Protein AF-A0A3M1B6L7-F1 (afdb_monomer_lite)

Sequence (62 aa):
AIGPPVNLANRIESLTKKADCNLLISESTYECVKGRVNTKCYKPVSVKGFTDPILVYGVLDE

Secondary structure (DSSP, 8-state):
---HHHHHHHHHHHHHTT---SEEEEHHHHHHHBTTB-EEEPPPB--TT-SSPBPEEEEPP-

Structure (mmCIF, N/CA/C/O backbone):
data_AF-A0A3M1B6L7-F1
#
_entry.id   AF-A0A3M1B6L7-F1
#
loop_
_atom_site.group_PDB
_atom_site.id
_atom_site.type_symbol
_atom_site.label_atom_id
_atom_site.label_alt_id
_atom_site.label_comp_id
_atom_site.label_asym_id
_atom_site.label_entity_id
_atom_site.label_seq_id
_atom_site.pdbx_PDB_ins_code
_atom_site.Cartn_x
_atom_site.Cartn_y
_atom_site.Cartn_z
_atom_site.occupancy
_atom_site.B_iso_or_equiv
_atom_site.auth_seq_id
_atom_site.auth_comp_id
_atom_site.auth_asym_id
_atom_site.auth_atom_id
_atom_site.pdbx_PDB_model_num
ATOM 1 N N . ALA A 1 1 ? 14.436 -27.980 -11.973 1.00 45.78 1 ALA A N 1
ATOM 2 C CA . ALA A 1 1 ? 15.165 -26.742 -11.636 1.00 45.78 1 ALA A CA 1
ATOM 3 C C . ALA A 1 1 ? 14.357 -25.964 -10.604 1.00 45.78 1 ALA A C 1
ATOM 5 O O . ALA A 1 1 ? 13.249 -25.544 -10.909 1.00 45.78 1 ALA A O 1
ATOM 6 N N . ILE A 1 2 ? 14.867 -25.837 -9.376 1.00 46.66 2 ILE A N 1
ATOM 7 C CA . ILE A 1 2 ? 14.295 -24.963 -8.342 1.00 46.66 2 ILE A CA 1
ATOM 8 C C . ILE A 1 2 ? 14.746 -23.549 -8.712 1.00 46.66 2 ILE A C 1
ATOM 10 O O . ILE A 1 2 ? 15.903 -23.189 -8.518 1.00 46.66 2 ILE A O 1
ATOM 14 N N . GLY A 1 3 ? 13.890 -22.821 -9.424 1.00 48.34 3 GLY A N 1
ATOM 15 C CA . GLY A 1 3 ? 14.271 -21.570 -10.072 1.00 48.34 3 GLY A CA 1
ATOM 16 C C . GLY A 1 3 ? 14.199 -20.337 -9.158 1.00 48.34 3 GLY A C 1
ATOM 17 O O . GLY A 1 3 ? 13.515 -20.352 -8.137 1.00 48.34 3 GLY A O 1
ATOM 18 N N . PRO A 1 4 ? 14.779 -19.205 -9.590 1.00 57.34 4 PRO A N 1
ATOM 19 C CA . PRO A 1 4 ? 14.702 -17.913 -8.899 1.00 57.34 4 PRO A CA 1
ATOM 20 C C . PRO A 1 4 ? 13.291 -17.372 -8.537 1.00 57.34 4 PRO A C 1
ATOM 22 O O . PRO A 1 4 ? 13.227 -16.596 -7.580 1.00 57.34 4 PRO A O 1
ATOM 25 N N . PRO A 1 5 ? 12.157 -17.748 -9.182 1.00 53.66 5 PRO A N 1
ATOM 26 C CA . PRO A 1 5 ? 10.850 -17.223 -8.777 1.00 53.66 5 PRO A CA 1
ATOM 27 C C . PRO A 1 5 ? 10.316 -17.786 -7.449 1.00 53.66 5 PRO A C 1
ATOM 29 O O . PRO A 1 5 ? 9.573 -17.083 -6.765 1.00 53.66 5 PRO A O 1
ATOM 32 N N . VAL A 1 6 ? 10.717 -18.992 -7.018 1.00 56.94 6 VAL A N 1
ATOM 33 C CA . VAL A 1 6 ? 10.219 -19.554 -5.741 1.00 56.94 6 VAL A CA 1
ATOM 34 C C . VAL A 1 6 ? 10.786 -18.820 -4.525 1.00 56.94 6 VAL A C 1
ATOM 36 O O . VAL A 1 6 ? 10.106 -18.638 -3.518 1.00 56.94 6 VAL A O 1
ATOM 39 N N . ASN A 1 7 ? 12.012 -18.306 -4.647 1.00 58.44 7 ASN A N 1
ATOM 40 C CA . ASN A 1 7 ? 12.654 -17.527 -3.593 1.00 58.44 7 ASN A CA 1
ATOM 41 C C . ASN A 1 7 ? 12.125 -16.081 -3.532 1.00 58.44 7 ASN A C 1
ATOM 43 O O . ASN A 1 7 ? 12.347 -15.392 -2.539 1.00 58.44 7 ASN A O 1
ATOM 47 N N . LEU A 1 8 ? 11.429 -15.616 -4.579 1.00 60.56 8 LEU A N 1
ATOM 48 C CA . LEU A 1 8 ? 10.763 -14.313 -4.615 1.00 60.56 8 LEU A CA 1
ATOM 49 C C . LEU A 1 8 ? 9.419 -14.365 -3.877 1.00 60.56 8 LEU A C 1
ATOM 51 O O . LEU A 1 8 ? 9.159 -13.503 -3.042 1.00 60.56 8 LEU A O 1
ATOM 55 N N . ALA A 1 9 ? 8.617 -15.405 -4.123 1.00 59.22 9 ALA A N 1
ATOM 56 C CA . ALA A 1 9 ? 7.316 -15.593 -3.481 1.00 59.22 9 ALA A CA 1
ATOM 57 C C . ALA A 1 9 ? 7.430 -15.672 -1.946 1.00 59.22 9 ALA A C 1
ATOM 59 O O . ALA A 1 9 ? 6.794 -14.887 -1.24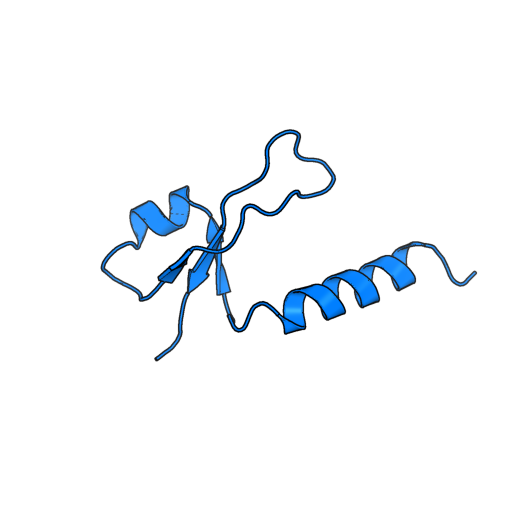8 1.00 59.22 9 ALA A O 1
ATOM 60 N N . ASN A 1 10 ? 8.347 -16.496 -1.421 1.00 58.66 10 ASN A N 1
ATOM 61 C CA . ASN A 1 10 ? 8.596 -16.600 0.027 1.00 58.66 10 ASN A CA 1
ATOM 62 C C . ASN A 1 10 ? 9.062 -15.282 0.671 1.00 58.66 10 ASN A C 1
ATOM 64 O O . ASN A 1 10 ? 8.802 -15.016 1.848 1.00 58.66 10 ASN A O 1
ATOM 68 N N . ARG A 1 11 ? 9.772 -14.441 -0.088 1.00 61.12 11 ARG A N 1
ATOM 69 C CA . ARG A 1 11 ? 10.318 -13.172 0.411 1.00 61.12 11 ARG A CA 1
ATOM 70 C C . ARG A 1 11 ? 9.270 -12.064 0.408 1.00 61.12 11 ARG A C 1
ATOM 72 O O . ARG A 1 11 ? 9.280 -11.237 1.314 1.00 61.12 11 ARG A O 1
ATOM 79 N N . ILE A 1 12 ? 8.359 -12.083 -0.565 1.00 60.09 12 ILE A N 1
ATOM 80 C CA . ILE A 1 12 ? 7.175 -11.220 -0.596 1.00 60.09 12 ILE A CA 1
ATOM 81 C C . ILE A 1 12 ? 6.207 -11.619 0.525 1.00 60.09 12 ILE A C 1
ATOM 83 O O . ILE A 1 12 ? 5.767 -10.739 1.254 1.00 60.09 12 ILE A O 1
ATOM 87 N N . GLU A 1 13 ? 5.972 -12.916 0.753 1.00 59.53 13 GLU A N 1
ATOM 88 C CA . GLU A 1 13 ? 5.087 -13.403 1.827 1.00 59.53 13 GLU A CA 1
ATOM 89 C C . GLU A 1 13 ? 5.603 -13.039 3.236 1.00 59.53 13 GLU A C 1
ATOM 91 O O . GLU A 1 13 ? 4.855 -12.635 4.128 1.00 59.53 13 GLU A O 1
ATOM 96 N N . SER A 1 14 ? 6.925 -13.098 3.427 1.00 57.59 14 SER A N 1
ATOM 97 C CA . SER A 1 14 ? 7.570 -12.648 4.670 1.00 57.59 14 SER A CA 1
ATOM 98 C C . SER A 1 14 ? 7.468 -11.130 4.889 1.00 57.59 14 SER A C 1
ATOM 100 O O . SER A 1 14 ? 7.554 -10.669 6.028 1.00 57.59 14 SER A O 1
ATOM 102 N N . LEU A 1 15 ? 7.297 -10.343 3.821 1.00 55.69 15 LEU A N 1
ATOM 103 C CA . LEU A 1 15 ? 7.093 -8.894 3.889 1.00 55.69 15 LEU A CA 1
ATOM 104 C C . LEU A 1 15 ? 5.616 -8.535 4.112 1.00 55.69 15 LEU A C 1
ATOM 106 O O . LEU A 1 15 ? 5.343 -7.605 4.872 1.00 55.69 15 LEU A O 1
ATOM 110 N N . THR A 1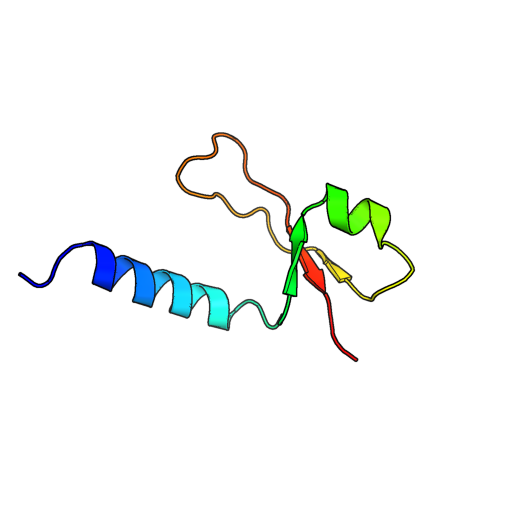 16 ? 4.670 -9.287 3.540 1.00 53.31 16 THR A N 1
ATOM 111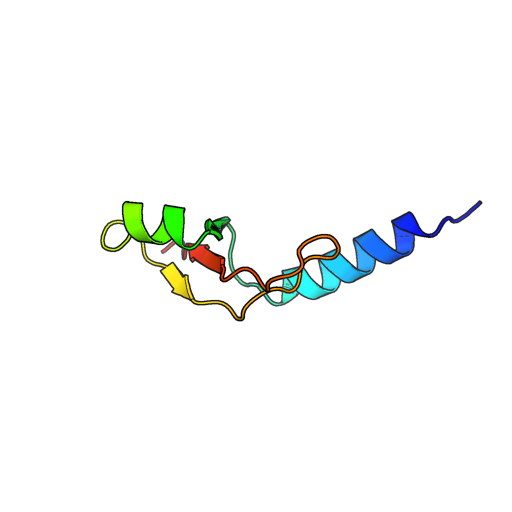 C CA . THR A 1 16 ? 3.227 -9.093 3.768 1.00 53.31 16 THR A CA 1
ATOM 112 C C . THR A 1 16 ? 2.781 -9.482 5.174 1.00 53.31 16 THR A C 1
ATOM 114 O O . THR A 1 16 ? 1.907 -8.811 5.702 1.00 53.31 16 THR A O 1
ATOM 117 N N . LYS A 1 17 ? 3.443 -10.424 5.867 1.00 55.19 17 LYS A N 1
ATOM 118 C CA . LYS A 1 17 ? 3.190 -10.687 7.307 1.00 55.19 17 LYS A CA 1
ATOM 119 C C . LYS A 1 17 ? 3.399 -9.474 8.232 1.00 55.19 17 LYS A C 1
ATOM 121 O O . LYS A 1 17 ? 3.006 -9.528 9.391 1.00 55.19 17 LYS A O 1
ATOM 126 N N . LYS A 1 18 ? 4.031 -8.392 7.757 1.00 51.31 18 LYS A N 1
ATOM 127 C CA . LYS A 1 18 ? 4.181 -7.123 8.497 1.00 51.31 18 LYS A CA 1
ATOM 128 C C . LYS A 1 18 ? 3.167 -6.049 8.101 1.00 51.31 18 LYS A C 1
ATOM 130 O O . LYS A 1 18 ? 3.069 -5.033 8.787 1.00 51.31 18 LYS A O 1
ATOM 135 N N . ALA A 1 19 ? 2.446 -6.243 7.004 1.00 54.38 19 ALA A N 1
ATOM 136 C CA . ALA A 1 19 ? 1.344 -5.385 6.619 1.00 54.38 19 ALA A CA 1
ATOM 137 C C . ALA A 1 19 ? 0.071 -6.025 7.173 1.00 54.38 19 ALA A C 1
ATOM 139 O O . ALA A 1 19 ? -0.555 -6.841 6.513 1.00 54.38 19 ALA A O 1
ATOM 140 N N . ASP A 1 20 ? -0.257 -5.687 8.420 1.00 57.19 20 ASP A N 1
ATOM 141 C CA . ASP A 1 20 ? -1.519 -6.023 9.094 1.00 57.19 20 ASP A CA 1
ATOM 142 C C . ASP A 1 20 ? -2.690 -5.303 8.396 1.00 57.19 20 ASP A C 1
ATOM 144 O O . ASP A 1 20 ? -3.247 -4.329 8.894 1.00 57.19 20 ASP A O 1
ATOM 148 N N . CYS A 1 21 ? -2.912 -5.631 7.125 1.00 62.72 21 CYS A N 1
ATOM 149 C CA . CYS A 1 21 ? -3.801 -4.895 6.250 1.00 62.72 21 CYS A CA 1
ATOM 150 C C . CYS A 1 21 ? -4.264 -5.767 5.087 1.00 62.72 21 CYS A C 1
ATOM 152 O O . CYS A 1 21 ? -3.453 -6.247 4.293 1.00 62.72 21 CYS A O 1
ATOM 154 N N . ASN A 1 22 ? -5.579 -5.932 4.971 1.00 68.25 22 ASN A N 1
ATOM 155 C CA . ASN A 1 22 ? -6.193 -6.791 3.961 1.00 68.25 22 ASN A CA 1
ATOM 156 C C . ASN A 1 22 ? -6.227 -6.142 2.571 1.00 68.25 22 ASN A C 1
ATOM 158 O O . ASN A 1 22 ? -6.322 -6.845 1.567 1.00 68.25 22 ASN A O 1
ATOM 162 N N . LEU A 1 23 ? -6.145 -4.810 2.500 1.00 77.56 23 LEU A N 1
ATOM 163 C CA . LEU A 1 23 ? -6.255 -4.063 1.253 1.00 77.56 23 LEU A CA 1
ATOM 164 C C . LEU A 1 23 ? -5.285 -2.881 1.237 1.00 77.56 23 LEU A C 1
ATOM 166 O O . LEU A 1 23 ? -5.325 -2.025 2.114 1.00 77.56 23 LEU A O 1
ATOM 170 N N . LEU A 1 24 ? -4.438 -2.818 0.211 1.00 80.06 24 LEU A N 1
ATOM 171 C CA . LEU A 1 24 ? -3.551 -1.686 -0.055 1.00 80.06 24 LEU A CA 1
ATOM 172 C C . LEU A 1 24 ? -4.088 -0.879 -1.237 1.00 80.06 24 LEU A C 1
ATOM 174 O O . LEU A 1 24 ? -4.460 -1.438 -2.268 1.00 80.06 24 LEU A O 1
ATOM 178 N N . ILE A 1 25 ? -4.087 0.438 -1.094 1.00 84.38 25 ILE A N 1
ATOM 179 C CA . ILE A 1 25 ? -4.528 1.403 -2.092 1.00 84.38 25 ILE A CA 1
ATOM 180 C C . ILE A 1 25 ? -3.408 2.407 -2.380 1.00 84.38 25 ILE A C 1
ATOM 182 O O . ILE A 1 25 ? -2.585 2.724 -1.520 1.00 84.38 25 ILE A O 1
ATOM 186 N N . SER A 1 26 ? -3.367 2.900 -3.615 1.00 85.00 26 SER A N 1
ATOM 187 C CA . SER A 1 26 ? -2.439 3.962 -4.018 1.00 85.00 26 SER A CA 1
ATOM 188 C C . SER A 1 26 ? -2.822 5.305 -3.389 1.00 85.00 26 SER A C 1
ATOM 190 O O . SER A 1 26 ? -3.963 5.477 -2.958 1.00 85.00 26 SER A O 1
ATOM 192 N N . GLU A 1 27 ? -1.905 6.274 -3.388 1.00 86.12 27 GLU A N 1
ATOM 193 C CA . GLU A 1 27 ? -2.204 7.654 -2.980 1.00 86.12 27 GLU A CA 1
ATOM 194 C C . GLU A 1 27 ? -3.422 8.227 -3.717 1.00 86.12 27 GLU A C 1
ATOM 196 O O . GLU A 1 27 ? -4.345 8.720 -3.076 1.00 86.12 27 GLU A O 1
ATOM 201 N N . SER A 1 28 ? -3.498 8.065 -5.040 1.00 86.69 28 SER A N 1
ATOM 202 C CA . SER A 1 28 ? -4.618 8.574 -5.841 1.00 86.69 28 SER A CA 1
ATOM 203 C C . SER A 1 28 ? -5.957 7.964 -5.418 1.00 86.69 28 SER A C 1
ATOM 205 O O . SER A 1 28 ? -6.971 8.652 -5.337 1.00 86.69 28 SER A O 1
ATOM 207 N N . THR A 1 29 ? -5.970 6.665 -5.108 1.00 87.50 29 THR A N 1
ATOM 208 C CA . THR A 1 29 ? -7.166 5.988 -4.593 1.00 87.50 29 THR A CA 1
ATOM 209 C C . THR A 1 29 ? -7.500 6.457 -3.179 1.00 87.50 29 THR A C 1
ATOM 211 O O . THR A 1 29 ? -8.668 6.721 -2.900 1.00 87.50 29 THR A O 1
ATOM 214 N N . TYR A 1 30 ? -6.497 6.599 -2.305 1.00 88.19 30 TYR A N 1
ATOM 215 C CA . TYR A 1 30 ? -6.660 7.159 -0.964 1.00 88.19 30 TYR A CA 1
ATOM 216 C C . TYR A 1 30 ? -7.298 8.544 -1.028 1.00 88.19 30 TYR A C 1
ATOM 218 O O . TYR A 1 30 ? -8.259 8.795 -0.313 1.00 88.19 30 TYR A O 1
ATOM 226 N N . GLU A 1 31 ? -6.868 9.414 -1.936 1.00 89.31 31 GLU A N 1
ATOM 227 C CA . GLU A 1 31 ? -7.457 10.742 -2.088 1.00 89.31 31 GLU A CA 1
ATOM 228 C C . GLU A 1 31 ? -8.941 10.731 -2.469 1.00 89.31 31 GLU A C 1
ATOM 230 O O . GLU A 1 31 ? -9.675 11.634 -2.065 1.00 89.31 31 GLU A O 1
ATOM 235 N N . CYS A 1 32 ? -9.400 9.709 -3.194 1.00 89.19 32 CYS A N 1
ATOM 236 C CA . CYS A 1 32 ? -10.813 9.537 -3.531 1.00 89.19 32 CYS A CA 1
ATOM 237 C C . CYS A 1 32 ? -11.651 8.982 -2.372 1.00 89.19 32 CYS A C 1
ATOM 239 O O . CYS A 1 32 ? -12.854 9.244 -2.309 1.00 89.19 32 CYS A O 1
ATOM 241 N N . VAL A 1 33 ? -11.048 8.191 -1.480 1.00 88.75 33 VAL A N 1
ATOM 242 C CA . VAL A 1 33 ? -11.759 7.506 -0.385 1.00 88.75 33 VAL A CA 1
ATOM 243 C C . VAL A 1 33 ? -11.458 8.088 0.998 1.00 88.75 33 VAL A C 1
ATOM 245 O O . VAL A 1 33 ? -12.070 7.660 1.979 1.00 88.75 33 VAL A O 1
ATOM 248 N N . LYS A 1 34 ? -10.560 9.080 1.095 1.00 83.94 34 LYS A N 1
ATOM 249 C CA . LYS A 1 34 ? -10.205 9.755 2.348 1.00 83.94 34 LYS A CA 1
ATOM 250 C C . LYS A 1 34 ? -11.468 10.307 3.004 1.00 83.94 34 LYS A C 1
ATOM 252 O O . LYS A 1 34 ? -12.249 11.022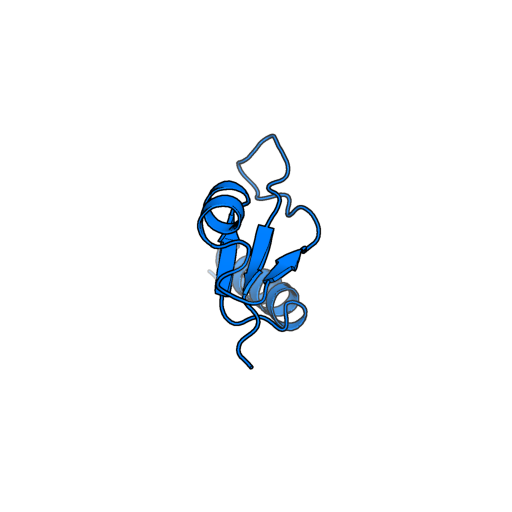 2.381 1.00 83.94 34 LYS A O 1
ATOM 257 N N . GLY A 1 35 ? -11.689 9.929 4.260 1.00 84.25 35 GLY A N 1
ATOM 258 C CA . GLY A 1 35 ? -12.883 10.298 5.026 1.00 84.25 35 GLY A CA 1
ATOM 259 C C . GLY A 1 35 ? -14.097 9.377 4.852 1.00 84.25 35 GLY A C 1
ATOM 260 O O . GLY A 1 35 ? -15.103 9.608 5.513 1.00 84.25 35 GLY A O 1
ATOM 261 N N . ARG A 1 36 ? -14.029 8.340 4.003 1.00 86.81 36 ARG A N 1
ATOM 262 C CA . ARG A 1 36 ? -15.064 7.288 3.901 1.00 86.81 36 ARG A CA 1
ATOM 263 C C . ARG A 1 36 ? -14.647 5.963 4.522 1.00 86.81 36 ARG A C 1
ATOM 265 O O . ARG A 1 36 ? -15.503 5.213 4.969 1.00 86.81 36 ARG A O 1
ATOM 272 N N . VAL A 1 37 ? -13.351 5.671 4.510 1.00 84.75 37 VAL A N 1
ATOM 273 C CA . VAL A 1 37 ? -12.775 4.446 5.069 1.00 84.75 37 VAL A CA 1
ATOM 274 C C . VAL A 1 37 ? -11.569 4.801 5.926 1.00 84.75 37 VAL A C 1
ATOM 276 O O . VAL A 1 37 ? -10.851 5.761 5.627 1.00 84.75 37 VAL A O 1
ATOM 279 N N . ASN A 1 38 ? -11.342 4.028 6.986 1.00 85.75 38 ASN A N 1
ATOM 280 C CA . ASN A 1 38 ? -10.149 4.182 7.803 1.00 85.75 38 ASN A CA 1
ATOM 281 C C . ASN A 1 38 ? -8.944 3.647 7.038 1.00 85.75 38 ASN A C 1
ATOM 283 O O . ASN A 1 38 ? -8.919 2.508 6.579 1.00 85.75 38 ASN A O 1
ATOM 287 N N . THR A 1 39 ? -7.924 4.484 6.901 1.00 87.69 39 THR A N 1
ATOM 288 C CA . THR A 1 39 ? -6.704 4.125 6.180 1.00 87.69 39 THR A CA 1
ATOM 289 C C . THR A 1 39 ? -5.478 4.471 6.994 1.00 87.69 39 THR A C 1
ATOM 291 O O . THR A 1 39 ? -5.409 5.530 7.618 1.00 87.69 39 THR A O 1
ATOM 294 N N . LYS A 1 40 ? -4.466 3.617 6.917 1.00 84.69 40 LYS A N 1
ATOM 295 C CA . LYS A 1 40 ? -3.153 3.80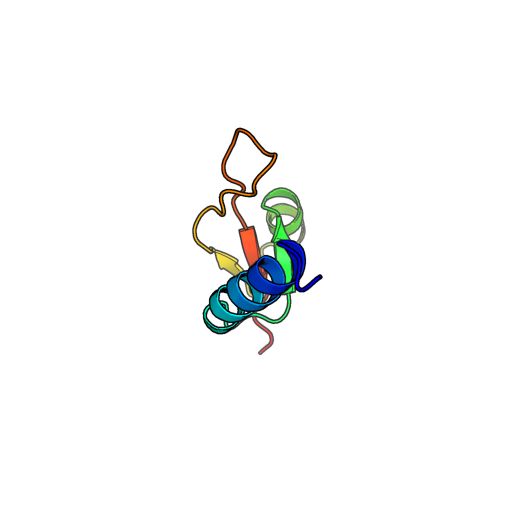6 7.515 1.00 84.69 40 LYS A CA 1
ATOM 296 C C . LYS A 1 40 ? -2.133 4.068 6.420 1.00 84.69 40 LYS A C 1
ATOM 298 O O . LYS A 1 40 ? -2.006 3.279 5.490 1.00 84.69 40 LYS A O 1
ATOM 303 N N . CYS A 1 41 ? -1.388 5.161 6.532 1.00 82.19 41 CYS A N 1
ATOM 304 C CA . CYS A 1 41 ? -0.270 5.416 5.629 1.00 82.19 41 CYS A CA 1
ATOM 305 C C . CYS A 1 41 ? 0.857 4.413 5.916 1.00 82.19 41 CYS A C 1
ATOM 307 O O . CYS A 1 41 ? 1.297 4.282 7.064 1.00 82.19 41 CYS A O 1
ATOM 309 N N . TYR A 1 42 ? 1.308 3.696 4.888 1.00 80.62 42 TYR A N 1
ATOM 310 C CA . TYR A 1 42 ? 2.458 2.803 4.976 1.00 80.62 42 TYR A CA 1
ATOM 311 C C . TYR A 1 42 ? 3.699 3.465 4.390 1.00 80.62 42 TYR A C 1
ATOM 313 O O . TYR A 1 42 ? 3.645 4.471 3.683 1.00 80.62 42 TYR A O 1
ATOM 321 N N . LYS A 1 43 ? 4.860 2.893 4.719 1.00 73.94 43 LYS A N 1
ATOM 322 C CA . LYS A 1 43 ? 6.123 3.383 4.174 1.00 73.94 43 LYS A CA 1
ATOM 323 C C . LYS A 1 43 ? 6.129 3.238 2.648 1.00 73.94 43 LYS A C 1
ATOM 325 O O . LYS A 1 43 ? 5.627 2.228 2.155 1.00 73.94 43 LYS A O 1
ATOM 330 N N . PRO A 1 44 ? 6.742 4.195 1.930 1.00 75.38 44 PRO A N 1
ATOM 331 C CA . PRO A 1 44 ? 6.940 4.091 0.494 1.00 75.38 44 PRO A CA 1
ATOM 332 C C . PRO A 1 44 ? 7.575 2.745 0.139 1.00 75.38 44 PRO A C 1
ATOM 334 O O . PRO A 1 44 ? 8.614 2.372 0.694 1.00 75.38 44 PRO A O 1
ATOM 337 N N . VAL A 1 45 ? 6.933 2.007 -0.764 1.00 73.75 45 VAL A N 1
ATOM 338 C CA . VAL A 1 45 ? 7.405 0.695 -1.201 1.00 73.75 45 VAL A CA 1
ATOM 339 C C . VAL A 1 45 ? 8.140 0.871 -2.520 1.00 73.75 45 VAL A C 1
ATOM 341 O O . VAL A 1 45 ? 7.565 1.269 -3.533 1.00 73.75 45 VAL A O 1
ATOM 344 N N . SER A 1 46 ? 9.434 0.557 -2.515 1.00 68.81 46 SER A N 1
ATOM 345 C CA . SER A 1 46 ? 10.226 0.483 -3.741 1.00 68.81 46 SER A CA 1
ATOM 346 C C . SER A 1 46 ? 9.886 -0.810 -4.477 1.00 68.81 46 SER A C 1
ATOM 348 O O . SER A 1 46 ? 10.328 -1.897 -4.095 1.00 68.81 46 SER A O 1
ATOM 350 N N . VAL A 1 47 ? 9.079 -0.700 -5.530 1.00 68.50 47 VAL A N 1
ATOM 351 C CA . VAL A 1 47 ? 8.723 -1.832 -6.389 1.00 68.50 47 VAL A CA 1
ATOM 352 C C . VAL A 1 47 ? 9.785 -1.983 -7.471 1.00 68.50 47 VAL A C 1
ATOM 354 O O . VAL A 1 47 ? 10.135 -1.031 -8.165 1.00 68.50 47 VAL A O 1
ATOM 357 N N . LYS A 1 48 ? 10.314 -3.198 -7.635 1.00 56.12 48 LYS A N 1
ATOM 358 C CA . LYS A 1 48 ? 11.333 -3.487 -8.649 1.00 56.12 48 LYS A CA 1
ATOM 359 C C . LYS A 1 48 ? 10.722 -3.295 -10.048 1.00 56.12 48 LYS A C 1
ATOM 361 O O . LYS A 1 48 ? 9.902 -4.107 -10.460 1.00 56.12 48 LYS A O 1
ATOM 366 N N . GLY A 1 49 ? 11.110 -2.225 -10.745 1.00 65.94 49 GLY A N 1
ATOM 367 C CA . GLY A 1 49 ? 10.548 -1.823 -12.045 1.00 65.94 49 GLY A CA 1
ATOM 368 C C . GLY A 1 49 ? 9.962 -0.406 -12.072 1.00 65.94 49 GLY A C 1
ATOM 369 O O . GLY A 1 49 ? 9.729 0.116 -13.156 1.00 65.94 49 GLY A O 1
ATOM 370 N N . PHE A 1 50 ? 9.786 0.228 -10.910 1.00 67.56 50 PHE A N 1
ATOM 371 C CA . PHE A 1 50 ? 9.446 1.645 -10.792 1.00 67.56 50 PHE A CA 1
ATOM 372 C C . PHE A 1 50 ? 10.658 2.426 -10.282 1.00 67.56 50 PHE A C 1
ATOM 374 O O . PHE A 1 50 ? 11.317 2.005 -9.330 1.00 67.56 50 PHE A O 1
ATOM 381 N N . THR A 1 51 ? 10.971 3.538 -10.949 1.00 70.44 51 THR A N 1
ATOM 382 C CA . THR A 1 51 ? 12.089 4.421 -10.581 1.00 70.44 51 THR A CA 1
ATOM 383 C C . THR A 1 51 ? 11.806 5.146 -9.268 1.00 70.44 51 THR A C 1
ATOM 385 O O . THR A 1 51 ? 12.706 5.308 -8.446 1.00 70.44 51 THR A O 1
ATOM 388 N N . ASP A 1 52 ? 10.543 5.505 -9.046 1.00 74.19 52 ASP A N 1
ATOM 389 C CA . ASP A 1 52 ? 10.098 6.243 -7.874 1.00 74.19 52 ASP A CA 1
ATOM 390 C C . ASP A 1 52 ? 9.396 5.321 -6.867 1.00 74.19 52 ASP A C 1
ATOM 392 O O . ASP A 1 52 ? 8.606 4.449 -7.250 1.00 74.19 52 ASP A O 1
ATOM 396 N N . PRO A 1 53 ? 9.680 5.479 -5.563 1.00 74.19 53 PRO A N 1
ATOM 397 C CA . PRO A 1 53 ? 8.991 4.730 -4.529 1.00 74.19 53 PRO A CA 1
ATOM 398 C C . PRO A 1 53 ? 7.511 5.124 -4.479 1.00 74.19 53 PRO A C 1
ATOM 400 O O . PRO A 1 53 ? 7.173 6.303 -4.399 1.00 74.19 53 PRO A O 1
ATOM 403 N N . ILE A 1 54 ? 6.625 4.128 -4.480 1.00 78.38 54 ILE A N 1
ATOM 404 C CA . ILE A 1 54 ? 5.180 4.365 -4.484 1.00 78.38 54 ILE A CA 1
ATOM 405 C C . ILE A 1 54 ? 4.693 4.438 -3.041 1.00 78.38 54 ILE A C 1
ATOM 407 O O . ILE A 1 54 ? 4.913 3.515 -2.247 1.00 78.38 54 ILE A O 1
ATOM 411 N N . LEU A 1 55 ? 4.022 5.537 -2.702 1.00 82.94 55 LEU A N 1
ATOM 412 C CA . LEU A 1 55 ? 3.330 5.673 -1.430 1.00 82.94 55 LEU A CA 1
ATOM 413 C C . LEU A 1 55 ? 2.037 4.851 -1.470 1.00 82.94 55 LEU A C 1
ATOM 415 O O . LEU A 1 55 ? 1.230 4.971 -2.394 1.00 82.94 55 LEU A O 1
ATOM 419 N N . VAL A 1 56 ? 1.856 3.994 -0.470 1.00 84.75 56 VAL A N 1
ATOM 420 C CA . VAL A 1 56 ? 0.697 3.106 -0.369 1.00 84.75 56 VAL A CA 1
ATOM 421 C C . VAL A 1 56 ? 0.022 3.285 0.981 1.00 84.75 56 VAL A C 1
ATOM 423 O O . VAL A 1 56 ? 0.670 3.503 2.006 1.00 84.75 56 VAL A O 1
ATOM 426 N N . TYR A 1 57 ? -1.297 3.175 0.973 1.00 85.94 57 TYR A N 1
ATOM 427 C CA . TYR A 1 57 ? -2.147 3.275 2.146 1.00 85.94 57 TYR A CA 1
ATOM 428 C C . TYR A 1 57 ? -2.849 1.941 2.335 1.00 85.94 57 TYR A C 1
ATOM 430 O O . TYR A 1 57 ? -3.324 1.346 1.378 1.00 85.94 57 TYR A O 1
ATOM 438 N N . GLY A 1 58 ? -2.903 1.448 3.559 1.00 86.88 58 GLY A N 1
ATOM 439 C CA . GLY A 1 58 ? -3.657 0.253 3.890 1.00 86.88 58 GLY A CA 1
ATOM 440 C C . GLY A 1 58 ? -5.034 0.622 4.418 1.00 86.88 58 GLY A C 1
ATOM 441 O O . GLY A 1 58 ? -5.129 1.507 5.264 1.00 86.88 58 GLY A O 1
ATOM 442 N N . VAL A 1 59 ? -6.087 -0.025 3.929 1.00 85.56 59 VAL A N 1
ATOM 443 C CA . VAL A 1 59 ? -7.449 0.120 4.454 1.00 85.56 59 VAL A CA 1
ATOM 444 C C . VAL A 1 59 ? -7.597 -0.776 5.679 1.00 85.56 59 VAL A C 1
ATOM 446 O O . VAL A 1 59 ? -7.361 -1.982 5.610 1.00 85.56 59 VAL A O 1
ATOM 449 N N . LEU A 1 60 ? -7.965 -0.165 6.800 1.00 81.75 60 LEU A N 1
ATOM 450 C CA . LEU A 1 60 ? -8.257 -0.853 8.048 1.00 81.75 60 LEU A CA 1
ATOM 451 C C . LEU A 1 60 ? -9.738 -1.250 8.030 1.00 81.75 60 LEU A C 1
ATOM 453 O O . LEU A 1 60 ? -10.595 -0.382 7.866 1.00 81.75 60 LEU A O 1
ATOM 457 N N . ASP A 1 61 ? -10.005 -2.547 8.154 1.00 68.12 61 ASP A N 1
ATOM 458 C CA . ASP A 1 61 ? -11.345 -3.074 8.432 1.00 68.12 61 ASP A CA 1
ATOM 459 C C . ASP A 1 61 ? -1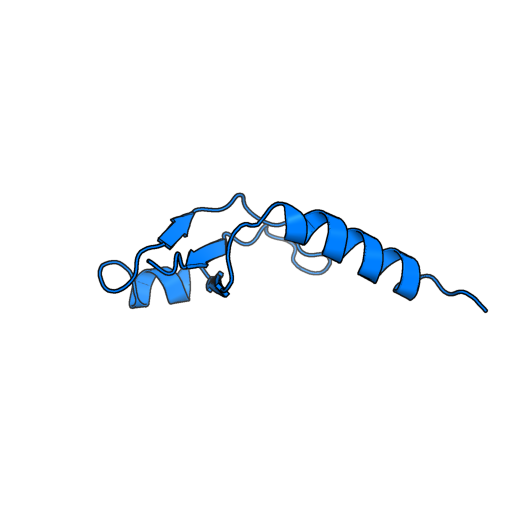1.570 -2.963 9.950 1.00 68.12 61 ASP A C 1
ATOM 461 O O . ASP A 1 61 ? -10.637 -3.230 10.714 1.00 68.12 61 ASP A O 1
ATOM 465 N N . GLU A 1 62 ? -12.733 -2.462 10.371 1.00 57.75 62 GLU A N 1
ATOM 466 C CA . GLU A 1 62 ? -13.068 -2.212 11.788 1.00 57.75 62 GLU A CA 1
ATOM 467 C C . GLU A 1 62 ? -13.466 -3.494 12.533 1.00 57.75 62 GLU A C 1
ATOM 469 O O . GLU A 1 62 ? -14.211 -4.313 11.949 1.00 57.75 62 GLU A O 1
#

pLDDT: mean 71.39, std 13.4, range [45.78, 89.31]

Foldseek 3Di:
DPDPVVVVVVVVVVVVVPVPAPDKDFPVVCVVCPPPFDKAWDDFDDDVPDPDGTTIIGTDDD

Radius of gyration: 14.13 Å; chains: 1; bounding box: 30×38×24 Å